Protein AF-A0A1M5F8Z2-F1 (afdb_monomer_lite)

Foldseek 3Di:
DDDPFAFEKEKEKEKAWAAFDFDDDDPCVVPDPVPPDPPPGDRQAGFWKWKWKAFVPRTQDTDTFQADDPRSRHIGIDIDIGGDHAAKTWMKIWMFGQDPVGTDTDDMDIDIDGIDGNHYKYWYADPVPGTDIDD

Structure (mmCIF, N/CA/C/O backbone):
data_AF-A0A1M5F8Z2-F1
#
_entry.id   AF-A0A1M5F8Z2-F1
#
loop_
_atom_site.group_PDB
_atom_site.id
_atom_site.type_symbol
_atom_site.label_atom_id
_atom_site.label_alt_id
_atom_site.label_comp_id
_atom_site.label_asym_id
_atom_site.label_entity_id
_atom_site.label_seq_id
_atom_site.pdbx_PDB_ins_code
_atom_site.Cartn_x
_atom_site.Cartn_y
_atom_site.Cartn_z
_atom_site.occupancy
_atom_site.B_iso_or_equiv
_atom_site.auth_seq_id
_atom_site.auth_comp_id
_atom_site.auth_asym_id
_atom_site.auth_atom_id
_atom_site.pdbx_PDB_model_num
ATOM 1 N N . MET A 1 1 ? -10.362 -20.694 31.554 1.00 52.19 1 MET A N 1
ATOM 2 C CA . MET A 1 1 ? -9.552 -19.535 31.126 1.00 52.19 1 MET A CA 1
ATOM 3 C C . MET A 1 1 ? -10.409 -18.707 30.183 1.00 52.19 1 MET A C 1
ATOM 5 O O . MET A 1 1 ? -10.986 -19.319 29.289 1.00 52.19 1 MET A O 1
ATOM 9 N N . PRO A 1 2 ? -10.579 -17.392 30.391 1.00 50.19 2 PRO A N 1
ATOM 10 C CA . PRO A 1 2 ? -11.212 -16.549 29.382 1.00 50.19 2 PRO A CA 1
ATOM 11 C C . PRO A 1 2 ? -10.345 -16.546 28.115 1.00 50.19 2 PRO A C 1
ATOM 13 O O . PRO A 1 2 ? -9.117 -16.585 28.205 1.00 50.19 2 PRO A O 1
ATOM 16 N N . LEU A 1 3 ? -10.982 -16.562 26.943 1.00 53.66 3 LEU A N 1
ATOM 17 C CA . LEU A 1 3 ? -10.285 -16.369 25.671 1.00 53.66 3 LEU A CA 1
ATOM 18 C C . LEU A 1 3 ? -9.624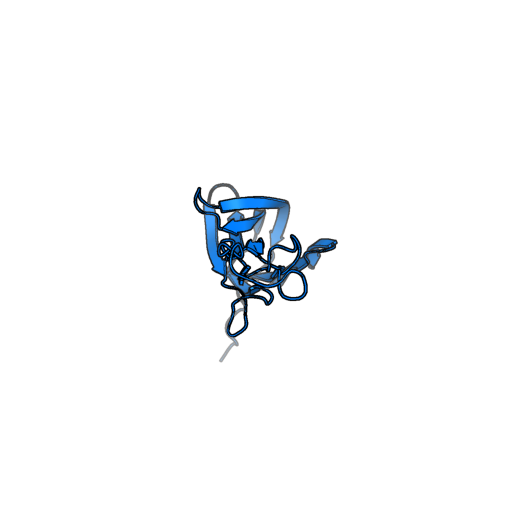 -14.979 25.682 1.00 53.66 3 LEU A C 1
ATOM 20 O O . LEU A 1 3 ? -10.235 -14.048 26.214 1.00 53.66 3 LEU A O 1
ATOM 24 N N . PRO A 1 4 ? -8.407 -14.821 25.128 1.00 60.22 4 PRO A N 1
ATOM 25 C CA . PRO A 1 4 ? -7.799 -13.504 25.005 1.00 60.22 4 PRO A CA 1
ATOM 26 C C . PRO A 1 4 ? -8.743 -12.595 24.212 1.00 60.22 4 PRO A C 1
ATOM 28 O O . PRO A 1 4 ? -9.300 -13.009 23.191 1.00 60.22 4 PRO A O 1
ATOM 31 N N . GLU A 1 5 ? -8.969 -11.380 24.713 1.00 66.06 5 GLU A N 1
ATOM 32 C CA . GLU A 1 5 ? -9.784 -10.395 24.008 1.00 66.06 5 GLU A CA 1
ATOM 33 C C . GLU A 1 5 ? -9.182 -10.150 22.620 1.00 66.06 5 GLU A C 1
ATOM 35 O O . GLU A 1 5 ? -7.975 -9.944 22.485 1.00 66.06 5 GLU A O 1
ATOM 40 N N . LYS A 1 6 ? -10.014 -10.207 21.573 1.00 69.88 6 LYS A N 1
ATOM 41 C CA . LYS A 1 6 ? -9.558 -9.894 20.217 1.00 69.88 6 LYS A CA 1
ATOM 42 C C . LYS A 1 6 ? -9.181 -8.415 20.161 1.00 69.88 6 LYS A C 1
ATOM 44 O O . LYS A 1 6 ? -10.018 -7.565 20.463 1.00 69.88 6 LYS A O 1
ATOM 49 N N . ALA A 1 7 ? -7.943 -8.129 19.770 1.00 80.31 7 ALA A N 1
ATOM 50 C CA . ALA A 1 7 ? -7.536 -6.780 19.410 1.00 80.31 7 ALA A CA 1
ATOM 51 C C . ALA A 1 7 ? -8.335 -6.320 18.183 1.00 80.31 7 ALA A C 1
ATOM 53 O O . ALA A 1 7 ? -8.654 -7.131 17.310 1.00 80.31 7 ALA A O 1
ATOM 54 N N . SER A 1 8 ? -8.685 -5.038 18.143 1.00 90.81 8 SER A N 1
ATOM 55 C CA . SER A 1 8 ? -9.182 -4.408 16.924 1.00 90.81 8 SER A CA 1
ATOM 56 C C . SER A 1 8 ? -8.052 -4.279 15.903 1.00 90.81 8 SER A C 1
ATOM 58 O O . SER A 1 8 ? -6.897 -4.053 16.270 1.00 90.81 8 SER A O 1
ATOM 60 N N . GLU A 1 9 ? -8.364 -4.471 14.623 1.00 93.25 9 GLU A N 1
ATOM 61 C CA . GLU A 1 9 ? -7.341 -4.518 13.577 1.00 93.25 9 GLU A CA 1
ATOM 62 C C . GLU A 1 9 ? -7.834 -4.006 12.220 1.00 93.25 9 GLU A C 1
ATOM 64 O O . GLU A 1 9 ? -8.988 -4.204 11.826 1.00 93.25 9 GLU A O 1
ATOM 69 N N . LEU A 1 10 ? -6.910 -3.397 11.481 1.00 95.31 10 LEU A N 1
ATOM 70 C CA . LEU A 1 10 ? -7.025 -3.129 10.057 1.00 95.31 10 LEU A CA 1
ATOM 71 C C . LEU A 1 10 ? -6.277 -4.222 9.292 1.00 95.31 10 LEU A C 1
ATOM 73 O O . LEU A 1 10 ? -5.064 -4.381 9.424 1.00 95.31 10 LEU A O 1
ATOM 77 N N . VAL A 1 11 ? -7.005 -4.968 8.471 1.00 96.44 11 VAL A N 1
ATOM 78 C CA . VAL A 1 11 ? -6.443 -5.994 7.596 1.00 96.44 11 VAL A CA 1
ATOM 79 C C . VAL A 1 11 ? -6.325 -5.433 6.194 1.00 96.44 11 VAL A C 1
ATOM 81 O O . VAL A 1 11 ? -7.320 -5.050 5.590 1.00 96.44 11 VAL A O 1
ATOM 84 N N . ILE A 1 12 ? -5.121 -5.433 5.645 1.00 96.69 12 ILE A N 1
ATOM 85 C CA . ILE A 1 12 ? -4.864 -4.964 4.289 1.00 96.69 12 ILE A CA 1
ATOM 86 C C . ILE A 1 12 ? -4.574 -6.163 3.411 1.00 96.69 12 ILE A C 1
ATOM 88 O O . ILE A 1 12 ? -3.708 -6.977 3.720 1.00 96.69 12 ILE A O 1
ATOM 92 N N . SER A 1 13 ? -5.281 -6.266 2.294 1.00 97.25 13 SER A N 1
ATOM 93 C CA . SER A 1 13 ? -4.994 -7.246 1.257 1.00 97.25 13 SER A CA 1
ATOM 94 C C . SER A 1 13 ? -4.762 -6.534 -0.056 1.00 97.25 13 SER A C 1
ATOM 96 O O . SER A 1 13 ? -5.580 -5.717 -0.463 1.00 97.25 13 SER A O 1
ATOM 98 N N . PHE A 1 14 ? -3.677 -6.862 -0.746 1.00 96.88 14 PHE A N 1
ATOM 99 C CA . PHE A 1 14 ? -3.400 -6.268 -2.045 1.00 96.88 14 PHE A CA 1
ATOM 100 C C . PHE A 1 14 ? -2.884 -7.292 -3.042 1.00 96.88 14 PHE A C 1
ATOM 102 O O . PHE A 1 14 ? -2.275 -8.311 -2.689 1.00 96.88 14 PHE A O 1
ATOM 109 N N . LYS A 1 15 ? -3.089 -6.971 -4.316 1.00 95.31 15 LYS A N 1
ATOM 110 C CA . LYS A 1 15 ? -2.471 -7.658 -5.441 1.00 95.31 15 LYS A CA 1
ATOM 111 C C . LYS A 1 15 ? -2.194 -6.642 -6.545 1.00 95.31 15 LYS A C 1
ATOM 113 O O . LYS A 1 15 ? -3.124 -6.120 -7.144 1.00 95.31 15 LYS A O 1
ATOM 118 N N . LYS A 1 16 ? -0.917 -6.387 -6.826 1.00 95.12 16 LYS A N 1
ATOM 119 C CA . LYS A 1 16 ? -0.479 -5.410 -7.834 1.00 95.12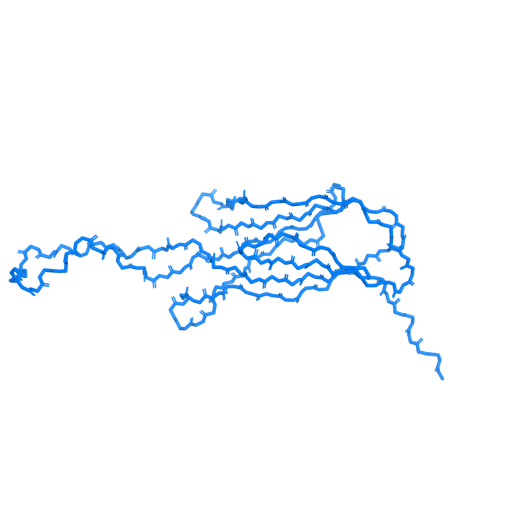 16 LYS A CA 1
ATOM 120 C C . LYS A 1 16 ? 0.734 -5.920 -8.596 1.00 95.12 16 LYS A C 1
ATOM 122 O O . LYS A 1 16 ? 1.603 -6.583 -8.029 1.00 95.12 16 LYS A O 1
ATOM 127 N N . LYS A 1 17 ? 0.791 -5.641 -9.894 1.00 94.25 17 LYS A N 1
ATOM 128 C CA . LYS A 1 17 ? 2.029 -5.759 -10.664 1.00 94.25 17 LYS A CA 1
ATOM 129 C C . LYS A 1 17 ? 2.866 -4.501 -10.446 1.00 94.25 17 LYS A C 1
ATOM 131 O O . LYS A 1 17 ? 2.360 -3.398 -10.629 1.00 94.25 17 LYS A O 1
ATOM 136 N N . GLY A 1 18 ? 4.143 -4.681 -10.117 1.00 92.88 18 GLY A N 1
ATOM 137 C CA . GLY A 1 18 ? 5.104 -3.582 -10.177 1.00 92.88 18 GLY A CA 1
ATOM 138 C C . GLY A 1 18 ? 5.317 -3.095 -11.611 1.00 92.88 18 GLY A C 1
ATOM 139 O O . GLY A 1 18 ? 4.975 -3.802 -12.573 1.00 92.88 18 GLY A O 1
ATOM 140 N N . ALA A 1 19 ? 5.912 -1.918 -11.768 1.00 93.25 19 ALA A N 1
ATOM 141 C CA . ALA A 1 19 ? 6.266 -1.350 -13.063 1.00 93.25 19 ALA A CA 1
ATOM 142 C C . ALA A 1 19 ? 7.169 -2.305 -13.876 1.00 93.25 19 ALA A C 1
ATOM 144 O O . ALA A 1 19 ? 8.000 -3.021 -13.303 1.00 93.25 19 ALA A O 1
ATOM 145 N N . PRO A 1 20 ? 7.006 -2.379 -15.211 1.00 91.38 20 PRO A N 1
ATOM 146 C CA . PRO A 1 20 ? 7.874 -3.196 -16.049 1.00 91.38 20 PRO A CA 1
ATOM 147 C C . PRO A 1 20 ? 9.297 -2.626 -16.078 1.00 91.38 20 PRO A C 1
ATOM 149 O O . PRO A 1 20 ? 9.494 -1.444 -16.342 1.00 91.38 20 PRO A O 1
ATOM 152 N N . VAL A 1 21 ? 10.284 -3.496 -15.869 1.00 89.56 21 VAL A N 1
ATOM 153 C CA . VAL A 1 21 ? 11.704 -3.211 -16.092 1.00 89.56 21 VAL A CA 1
ATOM 154 C C . VAL A 1 21 ? 12.118 -3.968 -17.348 1.00 89.56 21 VAL A C 1
ATOM 156 O O . VAL A 1 21 ? 12.002 -5.197 -17.409 1.00 89.56 21 VAL A O 1
ATOM 159 N N . TYR A 1 22 ? 12.527 -3.229 -18.372 1.00 87.19 22 TYR A N 1
ATOM 160 C CA . TYR A 1 22 ? 12.888 -3.778 -19.676 1.00 87.19 22 TYR A CA 1
ATOM 161 C C . TYR A 1 22 ? 14.369 -4.142 -19.714 1.00 87.19 22 TYR A C 1
ATOM 163 O O . TYR A 1 22 ? 15.180 -3.447 -19.108 1.00 87.19 22 TYR A O 1
ATOM 171 N N . ALA A 1 23 ? 14.698 -5.221 -20.426 1.00 82.00 23 ALA A N 1
ATOM 172 C CA . ALA A 1 23 ? 16.090 -5.554 -20.702 1.00 82.00 23 ALA A CA 1
ATOM 173 C C . ALA A 1 23 ? 16.719 -4.459 -21.575 1.00 82.00 23 ALA A C 1
ATOM 175 O O . ALA A 1 23 ? 16.045 -3.904 -22.449 1.00 82.00 23 ALA A O 1
ATOM 176 N N . GLU A 1 24 ? 18.004 -4.186 -21.360 1.00 74.06 24 GLU A N 1
ATOM 177 C CA . GLU A 1 24 ? 18.788 -3.389 -22.302 1.00 74.06 24 GLU A CA 1
ATOM 178 C C . GLU A 1 24 ? 18.790 -4.080 -23.673 1.00 74.06 24 GLU A C 1
ATOM 180 O O . GLU A 1 24 ? 18.893 -5.309 -23.774 1.00 74.06 24 GLU A O 1
ATOM 185 N N . GLU A 1 25 ? 18.622 -3.293 -24.735 1.00 64.25 25 GLU A N 1
ATOM 186 C CA . GLU A 1 25 ? 18.744 -3.795 -26.100 1.00 64.25 25 GLU A CA 1
ATOM 187 C C . GLU A 1 25 ? 20.195 -4.247 -26.309 1.00 64.25 25 GLU A C 1
ATOM 189 O O . GLU A 1 25 ? 21.127 -3.455 -26.195 1.00 64.25 25 GLU A O 1
ATOM 194 N N . GLN A 1 26 ? 20.399 -5.541 -26.566 1.00 58.06 26 GLN A N 1
ATOM 195 C CA . GLN A 1 26 ? 21.677 -6.010 -27.090 1.00 58.06 26 GLN A CA 1
ATOM 196 C C . GLN A 1 26 ? 21.748 -5.614 -28.562 1.00 58.06 26 GLN A C 1
ATOM 198 O O . GLN A 1 26 ? 20.834 -5.956 -29.312 1.00 58.06 26 GLN A O 1
ATOM 203 N N . ASP A 1 27 ? 22.826 -4.930 -28.956 1.00 52.78 27 ASP A N 1
ATOM 204 C CA . ASP A 1 27 ? 23.111 -4.594 -30.353 1.00 52.78 27 ASP A CA 1
ATOM 205 C C . ASP A 1 27 ? 23.022 -5.854 -31.230 1.00 52.78 27 ASP A C 1
ATOM 207 O O . ASP A 1 27 ? 23.849 -6.765 -31.160 1.00 52.78 27 ASP A O 1
ATOM 211 N N . ASP A 1 28 ? 21.971 -5.904 -32.047 1.00 54.91 28 ASP A N 1
ATOM 212 C CA . ASP A 1 28 ? 21.643 -6.996 -32.967 1.00 54.91 28 ASP A CA 1
ATOM 213 C C . ASP A 1 28 ? 22.198 -6.720 -34.387 1.00 54.91 28 ASP A C 1
ATOM 215 O O . ASP A 1 28 ? 21.742 -7.325 -35.363 1.00 54.91 28 ASP A O 1
ATOM 219 N N . GLU A 1 29 ? 23.184 -5.817 -34.528 1.00 57.12 29 GLU A N 1
ATOM 220 C CA . GLU A 1 29 ? 23.745 -5.405 -35.831 1.00 57.12 29 GLU A CA 1
ATOM 221 C C . GLU A 1 29 ? 24.320 -6.580 -36.641 1.00 57.12 29 GLU A C 1
ATOM 223 O O . GLU A 1 29 ? 24.210 -6.588 -37.867 1.00 57.12 29 GLU A O 1
ATOM 228 N N . ASP A 1 30 ? 24.833 -7.620 -35.977 1.00 59.09 30 ASP A N 1
ATOM 229 C CA . ASP A 1 30 ? 25.423 -8.798 -36.631 1.00 59.09 30 ASP A CA 1
ATOM 230 C C . ASP A 1 30 ? 24.423 -9.944 -36.901 1.00 59.09 30 ASP A C 1
ATOM 232 O O . ASP A 1 30 ? 24.804 -11.019 -37.381 1.00 59.09 30 ASP A O 1
ATOM 236 N N . ARG A 1 31 ? 23.123 -9.769 -36.607 1.00 62.06 31 ARG A N 1
ATOM 237 C CA . ARG A 1 31 ? 22.120 -10.829 -36.821 1.00 62.06 31 ARG A CA 1
ATOM 238 C C . ARG A 1 31 ? 21.444 -10.734 -38.196 1.00 62.06 31 ARG A C 1
ATOM 240 O O . ARG A 1 31 ? 21.042 -9.653 -38.625 1.00 62.06 31 ARG A O 1
ATOM 247 N N . PRO A 1 32 ? 21.218 -11.872 -38.887 1.00 61.56 32 PRO A N 1
ATOM 248 C CA . PRO A 1 32 ? 20.415 -11.906 -40.108 1.00 61.56 32 PRO A CA 1
ATOM 249 C C . PRO A 1 32 ? 19.021 -11.293 -39.894 1.00 61.56 32 PRO A C 1
ATOM 251 O O . PRO A 1 32 ? 18.394 -11.543 -38.870 1.00 61.56 32 PRO A O 1
ATOM 254 N N . ARG A 1 33 ? 18.474 -10.576 -40.888 1.00 63.84 33 ARG A N 1
ATOM 255 C CA . ARG A 1 33 ? 17.180 -9.848 -40.801 1.00 63.84 33 ARG A CA 1
ATOM 256 C C . ARG A 1 33 ? 15.970 -10.664 -40.314 1.00 63.84 33 ARG A C 1
ATOM 258 O O . ARG A 1 33 ? 15.016 -10.090 -39.814 1.00 63.84 33 ARG A O 1
ATOM 265 N N . HIS A 1 34 ? 15.984 -11.989 -40.464 1.00 61.97 34 HIS A N 1
ATOM 266 C CA . HIS A 1 34 ? 14.918 -12.883 -39.981 1.00 61.97 34 HIS A CA 1
ATOM 267 C C . HIS A 1 34 ? 15.097 -13.322 -38.512 1.00 61.97 34 HIS A C 1
ATOM 269 O O . HIS A 1 34 ? 14.225 -13.984 -37.957 1.00 61.97 34 HIS A O 1
ATOM 275 N N . MET A 1 35 ? 16.238 -12.984 -37.907 1.00 55.75 35 MET A N 1
ATOM 276 C CA . MET A 1 35 ? 16.598 -13.208 -36.503 1.00 55.75 35 MET A CA 1
ATOM 277 C C . MET A 1 35 ? 16.711 -11.908 -35.701 1.00 55.75 35 MET A C 1
ATOM 279 O O . MET A 1 35 ? 16.825 -11.977 -34.478 1.00 55.75 35 MET A O 1
ATOM 283 N N . GLN A 1 36 ? 16.676 -10.748 -36.361 1.00 64.31 36 GLN A N 1
ATOM 284 C CA . GLN A 1 36 ? 16.560 -9.457 -35.692 1.00 64.31 36 GLN A CA 1
ATOM 285 C C . GLN A 1 36 ? 15.228 -9.444 -34.941 1.00 64.31 36 GLN A C 1
ATOM 287 O O . GLN A 1 36 ? 14.155 -9.552 -35.546 1.00 64.31 36 GLN A O 1
ATOM 292 N N . ARG A 1 37 ? 15.290 -9.403 -33.607 1.00 60.25 37 ARG A N 1
ATOM 293 C CA . ARG A 1 37 ? 14.089 -9.232 -32.794 1.00 60.25 37 ARG A CA 1
ATOM 294 C C . ARG A 1 37 ? 13.598 -7.820 -33.087 1.00 60.25 37 ARG A C 1
ATOM 296 O O . ARG A 1 37 ? 14.267 -6.867 -32.720 1.00 60.25 37 ARG A O 1
ATOM 303 N N . GLY A 1 38 ? 12.474 -7.688 -33.794 1.00 56.22 38 GLY A N 1
ATOM 304 C CA . GLY A 1 38 ? 11.837 -6.379 -33.974 1.00 56.22 38 GLY A CA 1
ATOM 305 C C . GLY A 1 38 ? 11.624 -5.697 -32.618 1.00 56.22 38 GLY A C 1
ATOM 306 O O . GLY A 1 38 ? 11.561 -6.413 -31.620 1.00 56.22 38 GLY A O 1
ATOM 307 N N . ASP A 1 39 ? 11.498 -4.363 -32.627 1.00 57.94 39 ASP A N 1
ATOM 308 C CA . ASP A 1 39 ? 11.503 -3.352 -31.534 1.00 57.94 39 ASP A CA 1
ATOM 309 C C . ASP A 1 39 ? 10.669 -3.618 -30.250 1.00 57.94 39 ASP A C 1
ATOM 311 O O . ASP A 1 39 ? 10.389 -2.725 -29.447 1.00 57.94 39 ASP A O 1
ATOM 315 N N . VAL A 1 40 ? 10.213 -4.842 -30.014 1.00 61.66 40 VAL A N 1
ATOM 316 C CA . VAL A 1 40 ? 9.514 -5.273 -28.815 1.00 61.66 40 VAL A CA 1
ATOM 317 C C . VAL A 1 40 ? 10.514 -5.412 -27.670 1.00 61.66 40 VAL A C 1
ATOM 319 O O . VAL A 1 40 ? 11.098 -6.475 -27.442 1.00 61.66 40 VAL A O 1
ATOM 322 N N . LYS A 1 41 ? 10.651 -4.335 -26.891 1.00 68.56 41 LYS A N 1
ATOM 323 C CA . LYS A 1 41 ? 11.354 -4.349 -25.604 1.00 68.56 41 LYS A CA 1
ATOM 324 C C . LYS A 1 41 ? 10.779 -5.440 -24.706 1.00 68.56 41 LYS A C 1
ATOM 326 O O . LYS A 1 41 ? 9.627 -5.386 -24.267 1.00 68.56 41 LYS A O 1
ATOM 331 N N . GLN A 1 42 ? 11.587 -6.457 -24.431 1.00 79.31 42 GLN A N 1
ATOM 332 C CA . GLN A 1 42 ? 11.181 -7.567 -23.583 1.00 79.31 42 GLN A CA 1
ATOM 333 C C . GLN A 1 42 ? 11.207 -7.126 -22.115 1.00 79.31 42 GLN A C 1
ATOM 335 O O . GLN A 1 42 ? 12.236 -6.684 -21.609 1.00 79.31 42 GLN A O 1
ATOM 340 N N . VAL A 1 43 ? 10.082 -7.286 -21.409 1.00 83.25 43 VAL A N 1
ATOM 341 C CA . VAL A 1 43 ? 10.042 -7.098 -19.951 1.00 83.25 43 VAL A CA 1
ATOM 342 C C . VAL A 1 43 ? 10.927 -8.161 -19.304 1.00 83.25 43 VAL A C 1
ATOM 344 O O . VAL A 1 43 ? 10.622 -9.358 -19.353 1.00 83.25 43 VAL A O 1
ATOM 347 N N . GLU A 1 44 ? 12.022 -7.727 -18.694 1.00 88.12 44 GLU A N 1
ATOM 348 C CA . GLU A 1 44 ? 12.965 -8.596 -18.005 1.00 88.12 44 GLU A CA 1
ATOM 349 C C . GLU A 1 44 ? 12.394 -9.028 -16.655 1.00 88.12 44 GLU A C 1
ATOM 351 O O . GLU A 1 44 ? 12.262 -10.229 -16.396 1.00 88.12 44 GLU A O 1
ATOM 356 N N . ARG A 1 45 ? 11.973 -8.045 -15.852 1.00 90.81 45 ARG A N 1
ATOM 357 C CA . ARG A 1 45 ? 11.411 -8.197 -14.502 1.00 90.81 45 ARG A CA 1
ATOM 358 C C . ARG A 1 45 ? 10.373 -7.107 -14.217 1.00 90.81 45 ARG A C 1
ATOM 360 O O . ARG A 1 45 ? 10.158 -6.218 -15.037 1.00 90.81 45 ARG A O 1
ATOM 367 N N . ARG A 1 46 ? 9.714 -7.167 -13.062 1.00 94.06 46 ARG A N 1
ATOM 368 C CA . ARG A 1 46 ? 8.918 -6.056 -12.519 1.00 94.06 46 ARG A CA 1
ATOM 369 C C . ARG A 1 46 ? 9.582 -5.481 -11.276 1.00 94.06 46 ARG A C 1
ATOM 371 O O . ARG A 1 46 ? 10.318 -6.194 -10.588 1.00 94.06 46 ARG A O 1
ATOM 378 N N . SER A 1 47 ? 9.343 -4.198 -11.028 1.00 95.56 47 SER A N 1
ATOM 379 C CA . SER A 1 47 ? 9.776 -3.536 -9.803 1.00 95.56 47 SER A CA 1
ATOM 380 C C . SER A 1 47 ? 9.027 -4.062 -8.580 1.00 95.56 47 SER A C 1
ATOM 382 O O . SER A 1 47 ? 8.012 -4.758 -8.689 1.00 95.56 47 SER A O 1
ATOM 384 N N . ASP A 1 48 ? 9.553 -3.738 -7.405 1.00 96.94 48 ASP A N 1
ATOM 385 C CA . ASP A 1 48 ? 8.875 -3.998 -6.145 1.00 96.94 48 ASP A CA 1
ATOM 386 C C . ASP A 1 48 ? 7.710 -3.012 -5.971 1.00 96.94 48 ASP A C 1
ATOM 388 O O . ASP A 1 48 ? 7.739 -1.893 -6.487 1.00 96.94 48 ASP A O 1
ATOM 392 N N . VAL A 1 49 ? 6.675 -3.442 -5.253 1.00 97.25 49 VAL A N 1
ATOM 393 C CA . VAL A 1 49 ? 5.508 -2.615 -4.926 1.00 97.25 49 VAL A CA 1
ATOM 394 C C . VAL A 1 49 ? 5.661 -2.120 -3.497 1.00 97.25 49 VAL A C 1
ATOM 396 O O . VAL A 1 49 ? 5.838 -2.934 -2.593 1.00 97.25 49 VAL A O 1
ATOM 399 N N . ALA A 1 50 ? 5.576 -0.813 -3.295 1.00 97.88 50 ALA A N 1
ATOM 400 C CA . ALA A 1 50 ? 5.605 -0.191 -1.980 1.00 97.88 50 ALA A CA 1
ATOM 401 C C . ALA A 1 50 ? 4.181 0.013 -1.460 1.00 97.88 50 ALA A C 1
ATOM 403 O O . ALA A 1 50 ? 3.295 0.422 -2.216 1.00 97.88 50 ALA A O 1
ATOM 404 N N . ILE A 1 51 ? 3.967 -0.241 -0.172 1.00 97.75 51 ILE A N 1
ATOM 405 C CA . ILE A 1 51 ? 2.737 0.102 0.543 1.00 97.75 51 ILE A CA 1
ATOM 406 C C . ILE A 1 51 ? 3.087 0.961 1.739 1.00 97.75 51 ILE A C 1
ATOM 408 O O . ILE A 1 51 ? 3.997 0.626 2.495 1.00 97.75 51 ILE A O 1
ATOM 412 N N . LYS A 1 52 ? 2.314 2.027 1.928 1.00 98.19 52 LYS A N 1
ATOM 413 C CA . LYS A 1 52 ? 2.367 2.873 3.113 1.00 98.19 52 LYS A CA 1
ATOM 414 C C . LYS A 1 52 ? 0.976 3.044 3.698 1.00 98.19 52 LYS A C 1
ATOM 416 O O . LYS A 1 52 ? 0.020 3.293 2.969 1.00 98.19 52 LYS A O 1
ATOM 421 N N . ILE A 1 53 ? 0.879 2.904 5.013 1.00 97.75 53 ILE A N 1
ATOM 422 C CA . ILE A 1 53 ? -0.347 3.095 5.780 1.00 97.75 53 ILE A CA 1
ATOM 423 C C . ILE A 1 53 ? -0.033 4.041 6.923 1.00 97.75 53 ILE A C 1
ATOM 425 O O . ILE A 1 53 ? 0.899 3.801 7.693 1.00 97.75 53 ILE A O 1
ATOM 429 N N . SER A 1 54 ? -0.831 5.088 7.061 1.00 97.56 54 SER A N 1
ATOM 430 C CA . SER A 1 54 ? -0.724 6.027 8.170 1.00 97.56 54 SER A CA 1
ATOM 431 C C . SER A 1 54 ? -2.077 6.290 8.813 1.00 97.56 54 SER A C 1
ATOM 433 O O . SER A 1 54 ? -3.097 6.282 8.132 1.00 97.56 54 SER A O 1
ATOM 435 N N . ALA A 1 55 ? -2.081 6.541 10.121 1.00 94.38 55 ALA A N 1
ATOM 436 C CA . ALA A 1 55 ? -3.227 7.071 10.852 1.00 94.38 55 ALA A CA 1
ATOM 437 C C . ALA A 1 55 ? -2.896 8.496 11.311 1.00 94.38 55 ALA A C 1
ATOM 439 O O . ALA A 1 55 ? -2.055 8.714 12.184 1.00 94.38 55 ALA A O 1
ATOM 440 N N . GLY A 1 56 ? -3.514 9.491 10.673 1.00 90.38 56 GLY A N 1
ATOM 441 C CA . GLY A 1 56 ? -3.118 10.889 10.832 1.00 90.38 56 GLY A CA 1
ATOM 442 C C . GLY A 1 56 ? -1.647 11.098 10.451 1.00 90.38 56 GLY A C 1
ATOM 443 O O . GLY A 1 56 ? -1.255 10.837 9.317 1.00 90.38 56 GLY A O 1
ATOM 444 N N . ALA A 1 57 ? -0.832 11.571 11.398 1.00 90.56 57 ALA A N 1
ATOM 445 C CA . ALA A 1 57 ? 0.598 11.822 11.188 1.00 90.56 57 ALA A CA 1
ATOM 446 C C . ALA A 1 57 ? 1.497 10.598 11.456 1.00 90.56 57 ALA A C 1
ATOM 448 O O . ALA A 1 57 ? 2.690 10.635 11.151 1.00 90.56 57 ALA A O 1
ATOM 449 N N . GLU A 1 58 ? 0.958 9.527 12.041 1.00 94.69 58 GLU A N 1
ATOM 450 C CA . GLU A 1 58 ? 1.728 8.335 12.388 1.00 94.69 58 GLU A CA 1
ATOM 451 C C . GLU A 1 58 ? 1.763 7.355 11.214 1.00 94.69 58 GLU A C 1
ATOM 453 O O . GLU A 1 58 ? 0.722 6.948 10.701 1.00 94.69 58 GLU A O 1
ATOM 458 N N . THR A 1 59 ? 2.964 6.953 10.791 1.00 96.94 59 THR A N 1
ATOM 459 C CA . THR A 1 59 ? 3.132 5.867 9.815 1.00 96.94 59 THR A CA 1
ATOM 460 C C . THR A 1 59 ? 3.053 4.535 10.552 1.00 96.94 59 THR A C 1
ATOM 462 O O . THR A 1 59 ? 3.937 4.215 11.340 1.00 96.94 59 THR A O 1
ATOM 465 N N . LEU A 1 60 ? 1.999 3.767 10.283 1.00 95.50 60 LEU A N 1
ATOM 466 C CA . LEU A 1 60 ? 1.756 2.456 10.886 1.00 95.50 60 LEU A CA 1
ATOM 467 C C . LEU A 1 60 ? 2.509 1.340 10.154 1.00 95.50 60 LEU A C 1
ATOM 469 O O . LEU A 1 60 ? 2.912 0.353 10.763 1.00 95.50 60 LEU A O 1
ATOM 473 N N . LEU A 1 61 ? 2.673 1.489 8.838 1.00 96.88 61 LEU A N 1
ATOM 474 C CA . LEU A 1 61 ? 3.365 0.534 7.979 1.00 96.88 61 LEU A CA 1
ATOM 475 C C . LEU A 1 61 ? 3.994 1.266 6.796 1.00 96.88 61 LEU A C 1
ATOM 477 O O . LEU A 1 61 ? 3.335 2.089 6.165 1.00 96.88 61 LEU A O 1
ATOM 481 N N . GLU A 1 62 ? 5.227 0.908 6.450 1.00 97.31 62 GLU A N 1
ATOM 482 C CA . GLU A 1 62 ? 5.849 1.266 5.176 1.00 97.31 62 GLU A CA 1
ATOM 483 C C . GLU A 1 62 ? 6.777 0.127 4.737 1.00 97.31 62 GLU A C 1
ATOM 485 O O . GLU A 1 62 ? 7.823 -0.099 5.342 1.00 97.31 62 GLU A O 1
ATOM 490 N N . GLU A 1 63 ? 6.366 -0.638 3.725 1.00 97.25 63 GLU A N 1
ATOM 491 C CA . GLU A 1 63 ? 7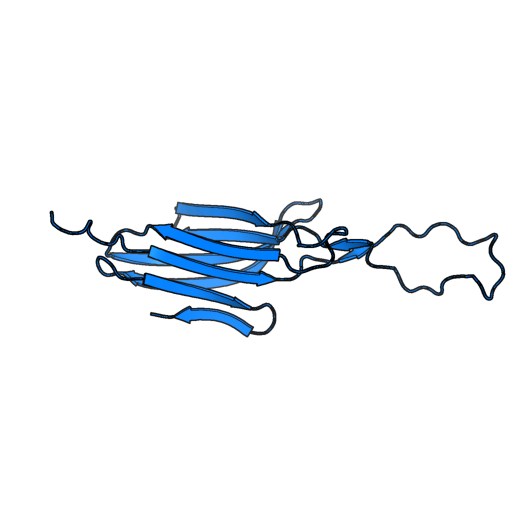.068 -1.853 3.299 1.00 97.25 63 GLU A CA 1
ATOM 492 C C . GLU A 1 63 ? 7.057 -2.047 1.782 1.00 97.25 63 GLU A C 1
ATOM 494 O O . GLU A 1 63 ? 6.128 -1.642 1.081 1.00 97.25 63 GLU A O 1
ATOM 499 N N . ASN A 1 64 ? 8.079 -2.755 1.292 1.00 97.38 64 ASN A N 1
ATOM 500 C CA . ASN A 1 64 ? 8.229 -3.129 -0.109 1.00 97.38 64 ASN A CA 1
ATOM 501 C C . ASN A 1 64 ? 7.996 -4.628 -0.306 1.00 97.38 64 ASN A C 1
ATOM 503 O O . ASN A 1 64 ? 8.509 -5.465 0.434 1.00 97.38 64 ASN A O 1
ATOM 507 N N . TYR A 1 65 ? 7.280 -4.965 -1.373 1.00 96.44 65 TYR A N 1
ATOM 508 C CA . TYR A 1 65 ? 6.894 -6.324 -1.713 1.00 96.44 65 TYR A CA 1
ATOM 509 C C . TYR A 1 65 ? 7.397 -6.686 -3.104 1.00 96.44 65 TYR A C 1
ATOM 511 O O . TYR A 1 65 ? 6.904 -6.176 -4.119 1.00 96.44 65 TYR A O 1
ATOM 519 N N . SER A 1 66 ? 8.350 -7.616 -3.161 1.00 95.38 66 SER A N 1
ATOM 520 C CA . SER A 1 66 ? 8.890 -8.093 -4.431 1.00 95.38 66 SER A CA 1
ATOM 521 C C . SER A 1 66 ? 7.887 -8.980 -5.191 1.00 95.38 66 SER A C 1
ATOM 523 O O . SER A 1 66 ? 7.187 -9.797 -4.575 1.00 95.38 66 SER A O 1
ATOM 525 N N . PRO A 1 67 ? 7.828 -8.890 -6.532 1.00 94.69 67 PRO A N 1
ATOM 526 C CA . PRO A 1 67 ? 6.930 -9.715 -7.328 1.00 94.69 67 PRO A CA 1
ATOM 527 C C . PRO A 1 67 ? 7.281 -11.200 -7.247 1.00 94.69 67 PRO A C 1
ATOM 529 O O . PRO A 1 67 ? 8.450 -11.591 -7.268 1.00 94.69 67 PRO A O 1
ATOM 532 N N . LYS A 1 68 ? 6.256 -12.056 -7.238 1.00 90.88 68 LYS A N 1
ATOM 533 C CA . LYS A 1 68 ? 6.437 -13.514 -7.218 1.00 90.88 68 LYS A CA 1
ATOM 534 C C . LYS A 1 68 ? 7.001 -14.061 -8.541 1.00 90.88 68 LYS A C 1
ATOM 536 O O . LYS A 1 68 ? 6.806 -13.494 -9.620 1.00 90.88 68 LYS A O 1
ATOM 541 N N . GLY A 1 69 ? 7.621 -15.241 -8.450 1.00 88.19 69 GLY A N 1
ATOM 542 C CA . GLY A 1 69 ? 8.140 -16.024 -9.577 1.00 88.19 69 GLY A CA 1
ATOM 543 C C . GLY A 1 69 ? 9.646 -15.860 -9.804 1.00 88.19 69 GLY A C 1
ATOM 544 O O . GLY A 1 69 ? 10.233 -14.858 -9.412 1.00 88.19 69 GLY A O 1
ATOM 545 N N . ILE A 1 70 ? 10.258 -16.845 -10.475 1.00 82.75 70 ILE A N 1
ATOM 546 C CA . ILE A 1 70 ? 11.721 -16.954 -10.674 1.00 82.75 70 ILE A CA 1
ATOM 547 C C . ILE A 1 70 ? 12.319 -15.691 -11.318 1.00 82.75 70 ILE A C 1
ATOM 549 O O . ILE A 1 70 ? 13.399 -15.258 -10.938 1.00 82.75 70 ILE A O 1
ATOM 553 N N . PHE A 1 71 ? 11.585 -15.055 -12.234 1.00 86.62 71 PHE A N 1
ATOM 554 C CA . PHE A 1 71 ? 12.016 -13.837 -12.934 1.00 86.62 71 PHE A CA 1
ATOM 555 C C . PHE A 1 71 ? 11.348 -12.553 -12.418 1.00 86.62 71 PHE A C 1
ATOM 557 O O . PHE A 1 71 ? 11.379 -11.534 -13.100 1.00 86.62 71 PHE A O 1
ATOM 564 N N . ARG A 1 72 ? 10.665 -12.598 -11.263 1.00 90.50 72 ARG A N 1
ATOM 565 C CA . ARG A 1 72 ? 9.907 -11.459 -10.704 1.00 90.50 72 ARG A CA 1
ATOM 566 C C . ARG A 1 72 ? 8.953 -10.794 -11.711 1.00 90.50 72 ARG A C 1
ATOM 568 O O . ARG A 1 72 ? 8.800 -9.580 -11.740 1.00 90.50 72 ARG A O 1
ATOM 575 N N . ARG A 1 73 ? 8.316 -11.587 -12.578 1.00 88.94 73 ARG A N 1
ATOM 576 C CA . ARG A 1 73 ? 7.334 -11.099 -13.572 1.00 88.94 73 ARG A CA 1
ATOM 577 C C . ARG A 1 73 ? 5.886 -11.190 -13.088 1.00 88.94 73 ARG A C 1
ATOM 579 O O . ARG A 1 73 ? 4.979 -10.747 -13.793 1.00 88.94 73 ARG A O 1
ATOM 586 N N . GLY A 1 74 ? 5.669 -11.817 -11.931 1.00 90.69 74 GLY A N 1
ATOM 587 C CA . GLY A 1 74 ? 4.353 -12.033 -11.346 1.00 90.69 74 GLY A CA 1
ATOM 588 C C . GLY A 1 74 ? 3.783 -10.798 -10.650 1.00 90.69 74 GLY A C 1
ATOM 589 O O . GLY A 1 74 ? 4.206 -9.669 -10.877 1.00 90.69 74 GLY A O 1
ATOM 590 N N . TYR A 1 75 ? 2.793 -11.042 -9.796 1.00 93.56 75 TYR A N 1
ATOM 591 C CA . TYR A 1 75 ? 2.219 -10.033 -8.911 1.00 93.56 75 TYR A CA 1
ATOM 592 C C . TYR A 1 75 ? 3.005 -9.963 -7.601 1.00 93.56 75 TYR A C 1
ATOM 594 O O . TYR A 1 75 ? 3.447 -10.996 -7.084 1.00 93.56 75 TYR A O 1
ATOM 602 N N . SER A 1 76 ? 3.089 -8.764 -7.041 1.00 95.75 76 SER A N 1
ATOM 603 C CA . SER A 1 76 ? 3.289 -8.558 -5.612 1.00 95.75 76 SER A CA 1
ATOM 604 C C . SER A 1 76 ? 1.932 -8.668 -4.921 1.00 95.75 76 SER A C 1
ATOM 606 O O . SER A 1 76 ? 0.908 -8.213 -5.436 1.00 95.75 76 SER A O 1
ATOM 608 N N . SER A 1 77 ? 1.901 -9.342 -3.779 1.00 94.62 77 SER A N 1
ATOM 609 C CA . SER A 1 77 ? 0.671 -9.562 -3.020 1.00 94.62 77 SER A CA 1
ATOM 610 C C . SER A 1 77 ? 0.997 -9.741 -1.552 1.00 94.62 77 SER A C 1
ATOM 612 O O . SER A 1 77 ? 1.957 -10.456 -1.250 1.00 94.62 77 SER A O 1
ATOM 614 N N . GLY A 1 78 ? 0.149 -9.231 -0.674 1.00 94.06 78 GLY A N 1
ATOM 615 C CA . GLY A 1 78 ? 0.306 -9.383 0.766 1.00 94.06 78 GLY A CA 1
ATOM 616 C C . GLY A 1 78 ? -1.030 -9.374 1.490 1.00 94.06 78 GLY A C 1
ATOM 617 O O . GLY A 1 78 ? -2.051 -8.940 0.947 1.00 94.06 78 GLY A O 1
ATOM 618 N N . LEU A 1 79 ? -0.993 -9.907 2.708 1.00 96.25 79 LEU A N 1
ATOM 619 C CA . LEU A 1 79 ? -2.043 -9.807 3.707 1.00 96.25 79 LEU A CA 1
ATOM 620 C C . LEU A 1 79 ? -1.369 -9.303 4.982 1.00 96.25 79 LEU A C 1
ATOM 622 O O . LEU A 1 79 ? -0.493 -9.990 5.506 1.00 96.25 79 LEU A O 1
ATOM 626 N N . ILE A 1 80 ? -1.724 -8.102 5.419 1.00 95.44 80 ILE A N 1
ATOM 627 C CA . ILE A 1 80 ? -1.082 -7.416 6.540 1.00 95.44 80 ILE A CA 1
ATOM 628 C C . ILE A 1 80 ? -2.137 -7.142 7.599 1.00 95.44 80 ILE A C 1
ATOM 630 O O . ILE A 1 80 ? -3.230 -6.685 7.275 1.00 95.44 80 ILE A O 1
ATOM 634 N N . ASN A 1 81 ? -1.805 -7.399 8.858 1.00 94.94 81 ASN A N 1
ATOM 635 C CA . ASN A 1 81 ? -2.671 -7.131 9.997 1.00 94.94 81 ASN A CA 1
ATOM 636 C C . ASN A 1 81 ? -2.028 -6.024 10.830 1.00 94.94 81 ASN A C 1
ATOM 638 O O . ASN A 1 81 ? -0.955 -6.228 11.395 1.00 94.94 81 ASN A O 1
ATOM 642 N N . ILE A 1 82 ? -2.678 -4.865 10.895 1.00 94.38 82 ILE A N 1
ATOM 643 C CA . ILE A 1 82 ? -2.234 -3.723 11.691 1.00 94.38 82 ILE A CA 1
ATOM 644 C C . ILE A 1 82 ? -3.159 -3.611 12.905 1.00 94.38 82 ILE A C 1
ATOM 646 O O . ILE A 1 82 ? -4.355 -3.362 12.722 1.00 94.38 82 ILE A O 1
ATOM 650 N N . PRO A 1 83 ? -2.660 -3.807 14.137 1.00 93.12 83 PRO A N 1
ATOM 651 C CA . PRO A 1 83 ? -3.463 -3.559 15.324 1.00 93.12 83 PRO A CA 1
ATOM 652 C C . PRO A 1 83 ? -3.802 -2.068 15.407 1.00 93.12 83 PRO A C 1
ATOM 654 O O . PRO A 1 83 ? -2.936 -1.219 15.205 1.00 93.12 83 PRO A O 1
ATOM 657 N N . LEU A 1 84 ? -5.061 -1.760 15.704 1.00 90.81 84 LEU A N 1
ATOM 658 C CA . LEU A 1 84 ? -5.533 -0.395 15.916 1.00 90.81 84 LEU A CA 1
ATOM 659 C C . LEU A 1 84 ? -6.313 -0.336 17.217 1.00 90.81 84 LEU A C 1
ATOM 661 O O . LEU A 1 84 ? -7.164 -1.189 17.473 1.00 90.81 84 LEU A O 1
ATOM 665 N N . ASP A 1 85 ? -6.051 0.680 18.027 1.00 91.81 85 ASP A N 1
ATOM 666 C CA . ASP A 1 85 ? -6.824 0.901 19.242 1.00 91.81 85 ASP A CA 1
ATOM 667 C C . ASP A 1 85 ? -8.269 1.309 18.906 1.00 91.81 85 ASP A C 1
ATOM 669 O O . ASP A 1 85 ? -8.511 1.925 17.866 1.00 91.81 85 ASP A O 1
ATOM 673 N N . PRO A 1 86 ? -9.259 0.997 19.758 1.00 93.19 86 PRO A N 1
ATOM 674 C CA . PRO A 1 86 ? -10.621 1.474 19.554 1.00 93.19 86 PRO A CA 1
ATOM 675 C C . PRO A 1 86 ? -10.685 3.006 19.536 1.00 93.19 86 PRO A C 1
ATOM 677 O O . PRO A 1 86 ? -10.075 3.666 20.377 1.00 93.19 86 PRO A O 1
ATOM 680 N N . GLY A 1 87 ? -11.462 3.567 18.614 1.00 93.62 87 GLY A N 1
ATOM 681 C CA . GLY A 1 87 ? -11.639 5.008 18.454 1.00 93.62 87 GLY A CA 1
ATOM 682 C C . GLY A 1 87 ? -11.702 5.445 16.994 1.00 93.62 87 GLY A C 1
ATOM 683 O O . GLY A 1 87 ? -11.794 4.621 16.081 1.00 93.62 87 GLY A O 1
ATOM 684 N N . SER A 1 88 ? -11.657 6.760 16.791 1.00 95.31 88 SER A N 1
ATOM 685 C CA . SER A 1 88 ? -11.724 7.377 15.469 1.00 95.31 88 SER A CA 1
ATOM 686 C C . SER A 1 88 ? -10.326 7.563 14.883 1.00 95.31 88 SER A C 1
ATOM 688 O O . SER A 1 88 ? -9.486 8.236 15.482 1.00 95.31 88 SER A O 1
ATOM 690 N N . HIS A 1 89 ? -10.086 6.998 13.701 1.00 94.88 89 HIS A N 1
ATOM 691 C CA . HIS A 1 89 ? -8.797 7.041 13.006 1.00 94.88 89 HIS A CA 1
ATOM 692 C C . HIS A 1 89 ? -8.983 7.541 11.583 1.00 94.88 89 HIS A C 1
ATOM 694 O O . HIS A 1 89 ? -9.802 7.001 10.848 1.00 94.88 89 HIS A O 1
ATOM 700 N N . THR A 1 90 ? -8.204 8.532 11.153 1.00 96.81 90 THR A N 1
ATOM 701 C CA . THR A 1 90 ? -8.135 8.893 9.727 1.00 96.81 90 THR A CA 1
ATOM 702 C C . THR A 1 90 ? -6.985 8.136 9.096 1.00 96.81 90 THR A C 1
ATOM 704 O O . THR A 1 90 ? -5.826 8.483 9.314 1.00 96.81 90 THR A O 1
ATOM 707 N N . VAL A 1 91 ? -7.315 7.071 8.371 1.00 97.19 91 VAL A N 1
ATOM 708 C CA . VAL A 1 91 ? -6.345 6.183 7.738 1.00 97.19 91 VAL A CA 1
ATOM 709 C C . VAL A 1 91 ? -6.100 6.632 6.307 1.00 97.19 91 VAL A C 1
ATOM 711 O O . VAL A 1 91 ? -7.041 6.762 5.527 1.00 97.19 91 VAL A O 1
ATOM 714 N N . ASN A 1 92 ? -4.832 6.822 5.961 1.00 98.06 92 ASN A N 1
ATOM 715 C CA . ASN A 1 92 ? -4.372 7.051 4.601 1.00 98.06 92 ASN A CA 1
ATOM 716 C C . ASN A 1 92 ? -3.609 5.810 4.129 1.00 98.06 92 ASN A C 1
ATOM 718 O O . ASN A 1 92 ? -2.693 5.338 4.808 1.00 98.06 92 ASN A O 1
ATOM 722 N N . ALA A 1 93 ? -4.017 5.260 2.992 1.00 97.88 93 ALA A N 1
ATOM 723 C CA . ALA A 1 93 ? -3.372 4.123 2.365 1.00 97.88 93 ALA A CA 1
ATOM 724 C C . ALA A 1 93 ? -2.800 4.540 1.019 1.00 97.88 93 ALA A C 1
ATOM 726 O O . ALA A 1 93 ? -3.511 5.092 0.184 1.00 97.88 93 ALA A O 1
ATOM 727 N N . GLN A 1 94 ? -1.527 4.235 0.794 1.00 98.19 94 GLN A N 1
ATOM 728 C CA . GLN A 1 94 ? -0.826 4.528 -0.447 1.00 98.19 94 GLN A CA 1
ATOM 729 C C . GLN A 1 94 ? -0.186 3.256 -0.987 1.00 98.19 94 GLN A C 1
ATOM 731 O O . GLN A 1 94 ? 0.353 2.437 -0.237 1.00 98.19 94 GLN A O 1
ATOM 736 N N . ILE A 1 95 ? -0.231 3.099 -2.305 1.00 97.81 95 ILE A N 1
ATOM 737 C CA . ILE A 1 95 ? 0.457 2.023 -3.009 1.00 97.81 95 ILE A CA 1
ATOM 738 C C . ILE A 1 95 ? 1.161 2.579 -4.242 1.00 97.81 95 ILE A C 1
ATOM 740 O O . ILE A 1 95 ? 0.635 3.429 -4.970 1.00 97.81 95 ILE A O 1
ATOM 744 N N . GLY A 1 96 ? 2.386 2.120 -4.449 1.00 97.19 96 GLY A N 1
ATOM 745 C CA . GLY A 1 96 ? 3.272 2.654 -5.468 1.00 97.19 96 GLY A CA 1
ATOM 746 C C . GLY A 1 96 ? 4.265 1.628 -5.972 1.00 97.19 96 GLY A C 1
ATOM 747 O O . GLY A 1 96 ? 4.337 0.504 -5.474 1.00 97.19 96 GLY A O 1
ATOM 748 N N . ASP A 1 97 ? 5.038 2.038 -6.966 1.00 97.44 97 ASP A N 1
ATOM 749 C CA . ASP A 1 97 ? 6.115 1.233 -7.523 1.00 97.44 97 ASP A CA 1
ATOM 750 C C . ASP A 1 97 ? 7.462 1.791 -7.051 1.00 97.44 97 ASP A C 1
ATOM 752 O O . ASP A 1 97 ? 7.687 3.003 -7.036 1.00 97.44 97 ASP A O 1
ATOM 756 N N . VAL A 1 98 ? 8.371 0.901 -6.653 1.00 96.81 98 VAL A N 1
ATOM 757 C CA . VAL A 1 98 ? 9.744 1.272 -6.300 1.00 96.81 98 VAL A CA 1
ATOM 758 C C . VAL A 1 98 ? 10.529 1.522 -7.587 1.00 96.81 98 VAL A C 1
ATOM 760 O O . VAL A 1 98 ? 10.630 0.641 -8.443 1.00 96.81 98 VAL A O 1
ATOM 763 N N . THR A 1 99 ? 11.106 2.712 -7.714 1.00 93.75 99 THR A N 1
ATOM 764 C CA . THR A 1 99 ? 11.930 3.148 -8.849 1.00 93.75 99 THR A CA 1
ATOM 765 C C . THR A 1 99 ? 13.352 3.477 -8.392 1.00 93.75 99 THR A C 1
ATOM 767 O O . THR A 1 99 ? 13.653 3.483 -7.197 1.00 93.75 99 THR A O 1
ATOM 770 N N . GLU A 1 100 ? 14.238 3.787 -9.338 1.00 89.00 100 GLU A N 1
ATOM 771 C CA . GLU A 1 100 ? 15.605 4.237 -9.039 1.00 89.00 100 GLU A CA 1
ATOM 772 C C . GLU A 1 100 ? 15.642 5.562 -8.258 1.00 89.00 100 GLU A C 1
ATOM 774 O O . GLU A 1 100 ? 16.566 5.789 -7.482 1.00 89.00 100 GLU A O 1
ATOM 779 N N . ASN A 1 101 ? 14.610 6.403 -8.404 1.00 92.25 101 ASN A N 1
ATOM 780 C CA . ASN A 1 101 ? 14.505 7.711 -7.750 1.00 92.25 101 ASN A CA 1
ATOM 781 C C . ASN A 1 101 ? 13.689 7.675 -6.443 1.00 92.25 101 ASN A C 1
ATOM 783 O O . ASN A 1 101 ? 13.386 8.725 -5.878 1.00 92.25 101 ASN A O 1
ATOM 787 N N . GLY A 1 102 ? 13.315 6.484 -5.964 1.00 94.31 102 GLY A N 1
ATOM 788 C CA . GLY A 1 102 ? 12.447 6.295 -4.801 1.00 94.31 102 GLY A CA 1
ATOM 789 C C . GLY A 1 102 ? 11.086 5.707 -5.170 1.00 94.31 102 GLY A C 1
ATOM 790 O O . GLY A 1 102 ? 10.933 5.057 -6.203 1.00 94.31 102 GLY A O 1
ATOM 791 N N . VAL A 1 103 ? 10.092 5.889 -4.303 1.00 97.12 103 VAL A N 1
ATOM 792 C CA . VAL A 1 103 ? 8.747 5.337 -4.514 1.00 97.12 103 VAL A CA 1
ATOM 793 C C . VAL A 1 103 ? 7.876 6.328 -5.276 1.00 97.12 103 VAL A C 1
ATOM 795 O O . VAL A 1 103 ? 7.675 7.457 -4.830 1.00 97.12 103 VAL A O 1
ATOM 798 N N . GLU A 1 104 ? 7.300 5.880 -6.388 1.00 96.69 104 GLU A N 1
ATOM 799 C CA . GLU A 1 104 ? 6.247 6.613 -7.086 1.00 96.69 104 GLU A CA 1
ATOM 800 C C . GLU A 1 104 ? 4.879 6.157 -6.570 1.00 96.69 104 GLU A C 1
ATOM 802 O O . GLU A 1 104 ? 4.377 5.089 -6.934 1.00 96.69 104 GLU A O 1
ATOM 807 N N . TRP A 1 105 ? 4.273 6.964 -5.696 1.00 96.19 105 TRP A N 1
ATOM 808 C CA . TRP A 1 105 ? 2.931 6.720 -5.163 1.00 96.19 105 TRP A CA 1
ATOM 809 C C . TRP A 1 105 ? 1.875 7.022 -6.224 1.00 96.19 105 TRP A C 1
ATOM 811 O O . TRP A 1 105 ? 1.601 8.177 -6.541 1.00 96.19 105 TRP A O 1
ATOM 821 N N . GLN A 1 106 ? 1.290 5.969 -6.785 1.00 95.00 106 GLN A N 1
ATOM 822 C CA . GLN A 1 106 ? 0.369 6.068 -7.919 1.00 95.00 106 GLN A CA 1
ATOM 823 C C . GLN A 1 106 ? -1.091 6.096 -7.478 1.00 95.00 106 GLN A C 1
ATOM 825 O O . GLN A 1 106 ? -1.928 6.687 -8.156 1.00 95.00 106 GLN A O 1
ATOM 830 N N . GLN A 1 107 ? -1.408 5.420 -6.373 1.00 96.50 107 GLN A N 1
ATOM 831 C CA . GLN A 1 107 ? -2.760 5.363 -5.837 1.00 96.50 107 GLN A CA 1
ATOM 832 C C . GLN A 1 107 ? -2.739 5.652 -4.343 1.00 96.50 107 GLN A C 1
ATOM 834 O O . GLN A 1 107 ? -1.865 5.178 -3.612 1.00 96.50 107 GLN A O 1
ATOM 839 N N . SER A 1 108 ? -3.730 6.418 -3.906 1.00 97.25 108 SER A N 1
ATOM 840 C CA . SER A 1 108 ? -3.953 6.747 -2.508 1.00 97.25 108 SER A CA 1
ATOM 841 C C . SER A 1 108 ? -5.442 6.781 -2.215 1.00 97.25 108 SER A C 1
ATOM 843 O O . SER A 1 108 ? -6.214 7.252 -3.050 1.00 97.25 108 SER A O 1
ATOM 845 N N . ASP A 1 109 ? -5.822 6.350 -1.023 1.00 97.69 109 ASP A N 1
ATOM 846 C CA . ASP A 1 109 ? -7.171 6.522 -0.504 1.00 97.69 109 ASP A CA 1
ATOM 847 C C . ASP A 1 109 ? -7.117 6.924 0.968 1.00 97.69 109 ASP A C 1
ATOM 849 O O . ASP A 1 109 ? -6.242 6.483 1.717 1.00 97.69 109 ASP A O 1
ATOM 853 N N . GLU A 1 110 ? -8.043 7.783 1.374 1.00 97.12 110 GLU A N 1
ATOM 854 C CA . GLU A 1 110 ? -8.128 8.292 2.737 1.00 97.12 110 GLU A CA 1
ATOM 855 C C . GLU A 1 110 ? -9.528 8.069 3.287 1.00 97.12 110 GLU A C 1
ATOM 857 O O . GLU A 1 110 ? -10.531 8.382 2.642 1.00 97.12 110 GLU A O 1
ATOM 862 N N . LYS A 1 111 ? -9.602 7.538 4.509 1.00 96.62 111 LYS A N 1
ATOM 863 C CA . LYS A 1 111 ? -10.877 7.282 5.162 1.00 96.62 111 LYS A CA 1
ATOM 864 C C . LYS A 1 111 ? -10.801 7.442 6.667 1.00 96.62 111 LYS A C 1
ATOM 866 O O . LYS A 1 111 ? -9.942 6.867 7.330 1.00 96.62 111 LYS A O 1
ATOM 871 N N . THR A 1 112 ? -11.772 8.160 7.220 1.00 96.62 112 THR A N 1
ATOM 872 C CA . THR A 1 112 ? -12.030 8.152 8.659 1.00 96.62 112 THR A CA 1
ATOM 873 C C . THR A 1 112 ? -12.823 6.900 9.033 1.00 96.62 112 THR A C 1
ATOM 875 O O . THR A 1 112 ? -13.902 6.647 8.493 1.00 96.62 112 THR A O 1
ATOM 878 N N . LEU A 1 113 ? -12.267 6.105 9.942 1.00 94.56 113 LEU A N 1
ATOM 879 C CA . LEU A 1 113 ? -12.806 4.850 10.446 1.00 94.56 113 LEU A CA 1
ATOM 880 C C . LEU A 1 113 ? -13.154 5.019 11.922 1.00 94.56 113 LEU A C 1
ATOM 882 O O . LEU A 1 113 ? -12.337 5.512 12.695 1.00 94.56 113 LEU A O 1
ATOM 886 N N . GLU A 1 114 ? -14.336 4.559 12.313 1.00 94.81 114 GLU A N 1
ATOM 887 C CA . GLU A 1 114 ? -14.709 4.432 13.719 1.00 94.81 114 GLU A CA 1
ATOM 888 C C . GLU A 1 114 ? -14.546 2.966 14.121 1.00 94.81 114 GLU A C 1
ATOM 890 O O . GLU A 1 114 ? -15.315 2.122 13.665 1.00 94.81 114 GLU A O 1
ATOM 895 N N . ILE A 1 115 ? -13.528 2.661 14.927 1.00 92.50 115 ILE A N 1
ATOM 896 C CA . ILE A 1 115 ? -13.142 1.289 15.272 1.00 92.50 115 ILE A CA 1
ATOM 897 C C . ILE A 1 115 ? -13.616 0.948 16.679 1.00 92.50 115 ILE A C 1
ATOM 899 O O . ILE A 1 115 ? -13.238 1.587 17.662 1.00 92.50 115 ILE A O 1
ATOM 903 N N . LYS A 1 116 ? -14.411 -0.110 16.803 1.00 93.69 116 LYS A N 1
ATOM 904 C CA . LYS A 1 116 ? -14.841 -0.669 18.085 1.00 93.69 116 LYS A CA 1
ATOM 905 C C . LYS A 1 116 ? -13.884 -1.755 18.555 1.00 93.69 116 LYS A C 1
ATOM 907 O O . LYS A 1 116 ? -13.184 -2.404 17.783 1.00 93.69 116 LYS A O 1
ATOM 912 N N . LYS A 1 117 ? -13.897 -2.012 19.863 1.00 92.62 117 LYS A N 1
ATOM 913 C CA . LYS A 1 117 ? -13.096 -3.079 20.471 1.00 92.62 117 LYS A CA 1
ATOM 914 C C . LYS A 1 117 ? -13.404 -4.437 19.831 1.00 92.62 117 LYS A C 1
ATOM 916 O O . LYS A 1 117 ? -14.553 -4.875 19.832 1.00 92.62 117 LYS A O 1
ATOM 921 N N . GLY A 1 118 ? -12.363 -5.101 19.327 1.00 90.25 118 GLY A N 1
ATOM 922 C CA . GLY A 1 118 ? -12.458 -6.409 18.670 1.00 90.25 118 GLY A CA 1
ATOM 923 C C . GLY A 1 118 ? -13.054 -6.382 17.261 1.00 90.25 118 GLY A 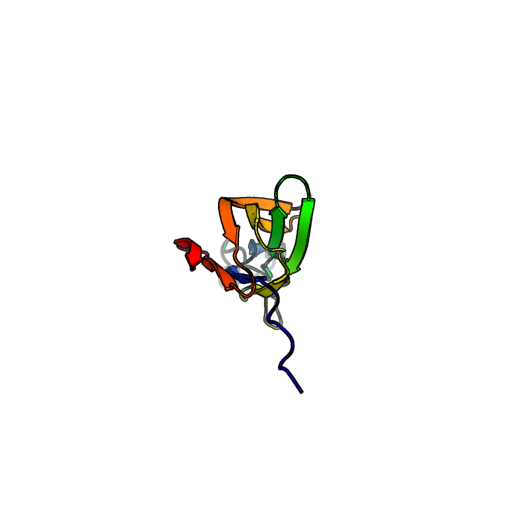C 1
ATOM 924 O O . GLY A 1 118 ? -13.335 -7.450 16.713 1.00 90.25 118 GLY A O 1
ATOM 925 N N . GLU A 1 119 ? -13.257 -5.195 16.685 1.00 93.44 119 GLU A N 1
ATOM 926 C CA . GLU A 1 119 ? -13.687 -5.026 15.300 1.00 93.44 119 GLU A CA 1
ATOM 927 C C . GLU A 1 119 ? -12.522 -5.245 14.331 1.00 93.44 119 GLU A C 1
ATOM 929 O O . GLU A 1 119 ? -11.370 -4.911 14.618 1.00 93.44 119 GLU A O 1
ATOM 934 N N . ARG A 1 120 ? -12.838 -5.816 13.169 1.00 93.88 120 ARG A N 1
ATOM 935 C CA . ARG A 1 120 ? -11.894 -6.014 12.074 1.00 93.88 120 ARG A CA 1
ATOM 936 C C . ARG A 1 120 ? -12.402 -5.256 10.865 1.00 93.88 120 ARG A C 1
ATOM 938 O O . ARG A 1 120 ? -13.448 -5.608 10.333 1.00 93.88 120 ARG A O 1
ATOM 945 N N . ILE A 1 121 ? -11.609 -4.311 10.388 1.00 95.44 121 ILE A N 1
ATOM 946 C CA . ILE A 1 121 ? -11.866 -3.609 9.132 1.00 95.44 121 ILE A CA 1
ATOM 947 C C . ILE A 1 121 ? -10.920 -4.172 8.079 1.00 95.44 121 ILE A C 1
ATOM 949 O O . ILE A 1 121 ? -9.756 -4.441 8.369 1.00 95.44 121 ILE A O 1
ATOM 953 N N . VAL A 1 122 ? -11.404 -4.371 6.855 1.00 96.62 122 VAL A N 1
ATOM 954 C CA . VAL A 1 122 ? -10.583 -4.867 5.746 1.00 96.62 122 VAL A CA 1
ATOM 955 C C . VAL A 1 122 ? -10.451 -3.794 4.673 1.00 96.62 122 VAL A C 1
ATOM 957 O O . VAL A 1 122 ? -11.449 -3.328 4.130 1.00 96.62 122 VAL A O 1
ATOM 960 N N . LEU A 1 123 ? -9.214 -3.450 4.326 1.00 97.50 123 LEU A N 1
ATOM 961 C CA . LEU A 1 123 ? -8.864 -2.665 3.151 1.00 97.50 123 LEU A CA 1
ATOM 962 C C . LEU A 1 123 ? -8.335 -3.603 2.066 1.00 97.50 123 LEU A C 1
ATOM 964 O O . LEU A 1 123 ? -7.257 -4.185 2.191 1.00 97.50 123 LEU A O 1
ATOM 968 N N . LYS A 1 124 ? -9.089 -3.759 0.984 1.00 97.88 124 LYS A N 1
ATOM 969 C CA . LYS A 1 124 ? -8.654 -4.515 -0.189 1.00 97.88 124 LYS A CA 1
ATOM 970 C C . LYS A 1 124 ? -8.198 -3.554 -1.278 1.00 97.88 124 LYS A C 1
ATOM 972 O O . LYS A 1 124 ? -8.930 -2.633 -1.612 1.00 97.88 124 LYS A O 1
ATOM 977 N N . PHE A 1 125 ? -7.048 -3.826 -1.873 1.00 97.56 125 PHE A N 1
ATOM 978 C CA . PHE A 1 125 ? -6.578 -3.176 -3.086 1.00 97.56 125 PHE A CA 1
ATOM 979 C C . PHE A 1 125 ? -6.579 -4.156 -4.262 1.00 97.56 125 PHE A C 1
ATOM 981 O O . PHE A 1 125 ? -5.971 -5.233 -4.181 1.00 97.56 125 PHE A O 1
ATOM 988 N N . ASP A 1 126 ? -7.215 -3.760 -5.360 1.00 92.12 126 ASP A N 1
ATOM 989 C CA . ASP A 1 126 ? -7.094 -4.406 -6.666 1.00 92.12 126 ASP A CA 1
ATOM 990 C C . ASP A 1 126 ? -6.557 -3.406 -7.699 1.00 92.12 126 ASP A C 1
ATOM 992 O O . ASP A 1 126 ? -6.922 -2.237 -7.695 1.00 92.12 126 ASP A O 1
ATOM 996 N N . GLU A 1 127 ? -5.679 -3.855 -8.596 1.00 89.62 127 GLU A N 1
ATOM 997 C CA . GLU A 1 127 ? -5.079 -2.998 -9.625 1.00 89.62 127 GLU A CA 1
ATOM 998 C C . GLU A 1 127 ? -6.120 -2.402 -10.591 1.00 89.62 127 GLU A C 1
ATOM 1000 O O . GLU A 1 127 ? -5.883 -1.326 -11.138 1.00 89.62 127 GLU A O 1
ATOM 1005 N N . GLN A 1 128 ? -7.251 -3.085 -10.806 1.00 90.75 128 GLN A N 1
ATOM 1006 C CA . GLN A 1 128 ? -8.313 -2.629 -11.710 1.00 90.75 128 GLN A CA 1
ATOM 1007 C C . GLN A 1 128 ? -9.314 -1.700 -11.024 1.00 90.75 128 GLN A C 1
ATOM 1009 O O . GLN A 1 128 ? -9.731 -0.710 -11.622 1.00 90.75 128 GLN A O 1
ATOM 1014 N N . ASP A 1 129 ? -9.676 -2.020 -9.782 1.00 91.81 129 ASP A N 1
ATOM 1015 C CA . ASP A 1 129 ? -10.798 -1.382 -9.089 1.00 91.81 129 ASP A CA 1
ATOM 1016 C C . ASP A 1 129 ? -10.355 -0.390 -7.992 1.00 91.81 129 ASP A C 1
ATOM 1018 O O . ASP A 1 129 ? -11.155 0.417 -7.517 1.00 91.81 129 ASP A O 1
ATOM 1022 N N . GLY A 1 130 ? -9.072 -0.401 -7.616 1.00 95.38 130 GLY A N 1
ATOM 1023 C CA . GLY A 1 130 ? -8.501 0.461 -6.585 1.00 95.38 130 GLY A CA 1
ATOM 1024 C C . GLY A 1 130 ? -8.757 -0.045 -5.162 1.00 95.38 130 GLY A C 1
ATOM 1025 O O . GLY A 1 130 ? -8.744 -1.251 -4.890 1.00 95.38 130 GLY A O 1
ATOM 1026 N N . PHE A 1 131 ? -8.925 0.893 -4.224 1.00 96.94 131 PHE A N 1
ATOM 1027 C CA . PHE A 1 131 ? -9.140 0.608 -2.804 1.00 96.94 131 PHE A CA 1
ATOM 1028 C C . PHE A 1 131 ? -10.619 0.369 -2.471 1.00 96.94 131 PHE A C 1
ATOM 1030 O O . PHE A 1 131 ? -11.509 1.116 -2.875 1.00 96.94 131 PHE A O 1
ATOM 1037 N N . HIS A 1 132 ? -10.878 -0.652 -1.652 1.00 97.25 132 HIS A N 1
ATOM 1038 C CA . HIS A 1 132 ? -12.204 -1.009 -1.160 1.00 97.25 132 HIS A CA 1
ATOM 1039 C C . HIS A 1 132 ? -12.182 -1.321 0.332 1.00 97.25 132 HIS A C 1
ATOM 1041 O O . HIS A 1 132 ? -11.405 -2.158 0.794 1.00 97.25 132 HIS A O 1
ATOM 1047 N N . TRP A 1 133 ? -13.105 -0.704 1.065 1.00 96.06 133 TRP A N 1
ATOM 1048 C CA . TRP A 1 133 ? -13.257 -0.869 2.508 1.00 96.06 133 TRP A CA 1
ATOM 1049 C C . TRP A 1 133 ? -14.421 -1.796 2.843 1.00 96.06 133 TRP A C 1
ATOM 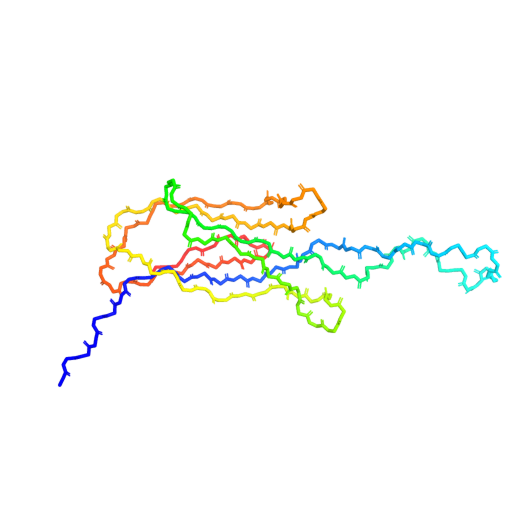1051 O O . TRP A 1 133 ? -15.524 -1.609 2.328 1.00 96.06 133 TRP A O 1
ATOM 1061 N N . TYR A 1 134 ? -14.185 -2.730 3.758 1.00 95.44 134 TYR A N 1
ATOM 1062 C CA . TYR A 1 134 ? -15.184 -3.643 4.304 1.00 95.44 134 TYR A CA 1
ATOM 1063 C C . TYR A 1 134 ? -15.178 -3.548 5.829 1.00 95.44 134 TYR A C 1
ATOM 1065 O O . TYR A 1 134 ? -14.108 -3.502 6.439 1.00 95.44 134 TYR A O 1
ATOM 1073 N N . PHE A 1 135 ? -16.375 -3.521 6.409 1.00 89.31 135 PHE A N 1
ATOM 1074 C CA . 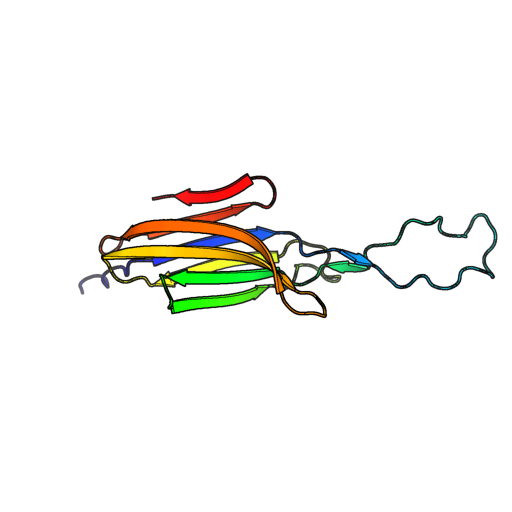PHE A 1 135 ? -16.644 -3.354 7.836 1.00 89.31 135 PHE A CA 1
ATOM 1075 C C . PHE A 1 135 ? -17.398 -4.573 8.365 1.00 89.31 135 PHE A C 1
ATOM 1077 O O . PHE A 1 135 ? -18.231 -5.107 7.591 1.00 89.31 135 PHE A O 1
#

pLDDT: mean 87.97, std 13.57, range [50.19, 98.19]

Secondary structure (DSSP, 8-state):
-PPPPPPPEEEEEEEEPPPEEEPPPP--TTS-TTTS--S---EEEEPPEEEEEEETTEEEEEEEEPPSSTTS-S-EEEEEEEE--SEEEEEEEEEEEEETTEEEEEEEEEEEEEEPTT-EEEEEEETTTEEEEE-

Sequence (135 aa):
MPLPEKASELVISFKKKGAPVYAEEQDDEDRPRHMQRGDVKQVERRSDVAIKISAGAETLLEENYSPKGIFRRGYSSGLINIPLDPGSHTVNAQIGDVTENGVEWQQSDEKTLEIKKGERIVLKFDEQDGFHWYF

Radius of gyration: 20.36 Å; chains: 1; bounding box: 42×31×72 Å

Organism: NCBI:txid1194090